Protein AF-A0A8X6RE75-F1 (afdb_monomer)

pLDDT: mean 74.83, std 17.47, range [41.16, 97.12]

Mean predicted aligned error: 17.17 Å

Radius of gyration: 21.07 Å; Cα contacts (8 Å, |Δi|>4): 25; chains: 1; bounding box: 40×45×66 Å

Structure (mmCIF, N/CA/C/O backbone):
data_AF-A0A8X6RE75-F1
#
_entry.id   AF-A0A8X6RE75-F1
#
loop_
_atom_site.group_PDB
_atom_site.id
_atom_site.type_symbol
_atom_site.label_atom_id
_atom_site.label_alt_id
_atom_site.label_comp_id
_atom_site.label_asym_id
_atom_site.label_entity_id
_atom_site.label_seq_id
_atom_site.pdbx_PDB_ins_code
_atom_site.Cartn_x
_atom_site.Cartn_y
_atom_site.Cartn_z
_atom_site.occupancy
_atom_site.B_iso_or_equiv
_atom_site.auth_seq_id
_atom_site.auth_comp_id
_atom_site.auth_asym_id
_atom_site.auth_atom_id
_atom_site.pdbx_PDB_model_num
ATOM 1 N N . MET A 1 1 ? 25.203 18.951 34.716 1.00 49.41 1 MET A N 1
ATOM 2 C CA . MET A 1 1 ? 24.759 17.927 33.753 1.00 49.41 1 MET A CA 1
ATOM 3 C C . MET A 1 1 ? 23.454 18.417 33.158 1.00 49.41 1 MET A C 1
ATOM 5 O O . MET A 1 1 ? 22.430 18.256 33.799 1.00 49.41 1 MET A O 1
ATOM 9 N N . ASP A 1 2 ? 23.495 19.086 32.008 1.00 43.53 2 ASP A N 1
ATOM 10 C CA . ASP A 1 2 ? 22.284 19.311 31.214 1.00 43.53 2 ASP A CA 1
ATOM 11 C C . ASP A 1 2 ? 22.669 19.249 29.730 1.00 43.53 2 ASP A C 1
ATOM 13 O O . ASP A 1 2 ? 23.310 20.146 29.180 1.00 43.53 2 ASP A O 1
ATOM 17 N N . GLY A 1 3 ? 22.415 18.085 29.136 1.00 52.53 3 GLY A N 1
ATOM 18 C CA . GLY A 1 3 ? 22.768 17.739 27.766 1.00 52.53 3 GLY A CA 1
ATOM 19 C C . GLY A 1 3 ? 21.638 18.117 26.825 1.00 52.53 3 GLY A C 1
ATOM 20 O O . GLY A 1 3 ? 20.899 17.252 26.362 1.00 52.53 3 GLY A O 1
ATOM 21 N N . ARG A 1 4 ? 21.500 19.411 26.523 1.00 59.66 4 ARG A N 1
ATOM 22 C CA . ARG A 1 4 ? 20.597 19.873 25.465 1.00 59.66 4 ARG A CA 1
ATOM 23 C C . ARG A 1 4 ? 21.246 19.584 24.112 1.00 59.66 4 ARG A C 1
ATOM 25 O O . ARG A 1 4 ? 22.027 20.390 23.609 1.00 59.66 4 ARG A O 1
ATOM 32 N N . ARG A 1 5 ? 20.946 18.412 23.550 1.00 58.38 5 ARG A N 1
ATOM 33 C CA . ARG A 1 5 ? 21.296 18.036 22.175 1.00 58.38 5 ARG A CA 1
ATOM 34 C C . ARG A 1 5 ? 20.590 19.035 21.246 1.00 58.38 5 ARG A C 1
ATOM 36 O O . ARG A 1 5 ? 19.386 18.949 21.047 1.00 58.38 5 ARG A O 1
ATOM 43 N N . ARG A 1 6 ? 21.310 20.064 20.788 1.00 56.94 6 ARG A N 1
ATOM 44 C CA . ARG A 1 6 ? 20.826 20.950 19.725 1.00 56.94 6 ARG A CA 1
ATOM 45 C C . ARG A 1 6 ? 20.879 20.125 18.450 1.00 56.94 6 ARG A C 1
ATOM 47 O O . ARG A 1 6 ? 21.966 19.761 18.018 1.00 56.94 6 ARG A O 1
ATOM 54 N N . GLU A 1 7 ? 19.724 19.789 17.903 1.00 61.41 7 GLU A N 1
ATOM 55 C CA . GLU A 1 7 ? 19.632 19.321 16.527 1.00 61.41 7 GLU A CA 1
ATOM 56 C C . GLU A 1 7 ? 20.074 20.497 15.652 1.00 61.41 7 GLU A C 1
ATOM 58 O O . GLU A 1 7 ? 19.405 21.529 15.576 1.00 61.41 7 GLU A O 1
ATOM 63 N N . THR A 1 8 ? 21.289 20.416 15.115 1.00 58.66 8 THR A N 1
ATOM 64 C CA . THR A 1 8 ? 21.800 21.391 14.158 1.00 58.66 8 THR A CA 1
ATOM 65 C C . THR A 1 8 ? 21.104 21.115 12.837 1.00 58.66 8 THR A C 1
ATOM 67 O O . THR A 1 8 ? 21.428 20.139 12.168 1.00 58.66 8 THR A O 1
ATOM 70 N N . ALA A 1 9 ? 20.116 21.937 12.482 1.00 67.44 9 ALA 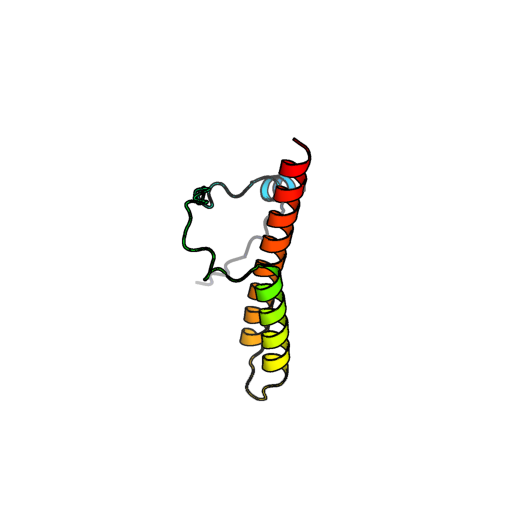A N 1
ATOM 71 C CA . ALA A 1 9 ? 19.598 21.953 11.122 1.00 67.44 9 ALA A CA 1
ATOM 72 C C . ALA A 1 9 ? 20.738 22.410 10.201 1.00 67.44 9 ALA A C 1
ATOM 74 O O . ALA A 1 9 ? 21.152 23.571 10.245 1.00 67.44 9 ALA A O 1
ATOM 75 N N . GLU A 1 10 ? 21.300 21.474 9.444 1.00 71.81 10 GLU A N 1
ATOM 76 C CA . GLU A 1 10 ? 22.296 21.765 8.419 1.00 71.81 10 GLU A CA 1
ATOM 77 C C . GLU A 1 10 ? 21.592 22.457 7.246 1.00 71.81 10 GLU A C 1
ATOM 79 O O . GLU A 1 10 ? 20.551 22.002 6.770 1.00 71.81 10 GLU A O 1
ATOM 84 N N . PHE A 1 11 ? 22.122 23.603 6.815 1.00 76.94 11 PHE A N 1
ATOM 85 C CA . PHE A 1 11 ? 21.616 24.305 5.640 1.00 76.94 11 PHE A CA 1
ATOM 86 C C . PHE A 1 11 ? 22.158 23.607 4.396 1.00 76.94 11 PHE A C 1
ATOM 88 O O . PHE A 1 11 ? 23.330 23.770 4.065 1.00 76.94 11 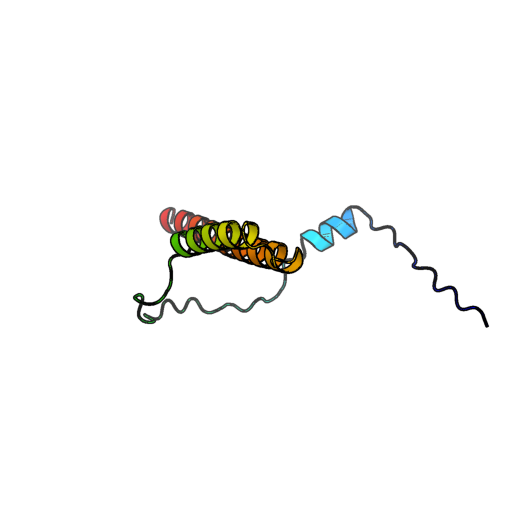PHE A O 1
ATOM 95 N N . LEU A 1 12 ? 21.304 22.830 3.734 1.00 83.75 12 LEU A N 1
ATOM 96 C CA . LEU A 1 12 ? 21.612 22.244 2.435 1.00 83.75 12 LEU A CA 1
ATOM 97 C C . LEU A 1 12 ? 21.522 23.324 1.359 1.00 83.75 12 LEU A C 1
ATOM 99 O O . LEU A 1 12 ? 20.563 24.101 1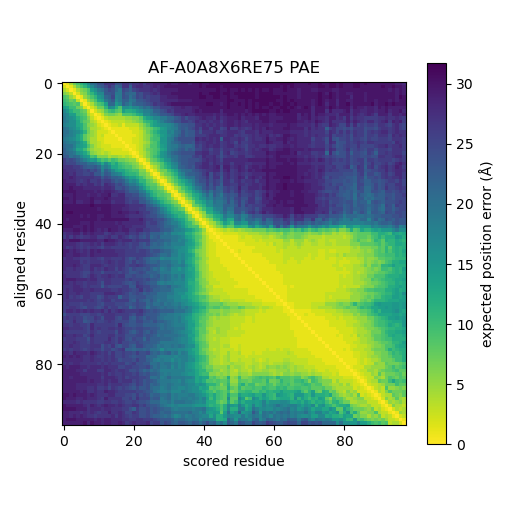.327 1.00 83.75 12 LEU A O 1
ATOM 103 N N . THR A 1 13 ? 22.527 23.371 0.494 1.00 85.81 13 THR A N 1
ATOM 104 C CA . THR A 1 13 ? 22.501 24.208 -0.705 1.00 85.81 13 THR A CA 1
ATOM 105 C C . THR A 1 13 ? 21.688 23.530 -1.809 1.00 85.81 13 THR A C 1
ATOM 107 O O . THR A 1 13 ? 21.463 22.318 -1.775 1.00 85.81 13 THR A O 1
ATOM 110 N N . ASP A 1 14 ? 21.244 24.300 -2.805 1.00 85.81 14 ASP A N 1
ATOM 111 C CA . ASP A 1 14 ? 20.500 23.756 -3.951 1.00 85.81 14 ASP A CA 1
ATOM 112 C C . ASP A 1 14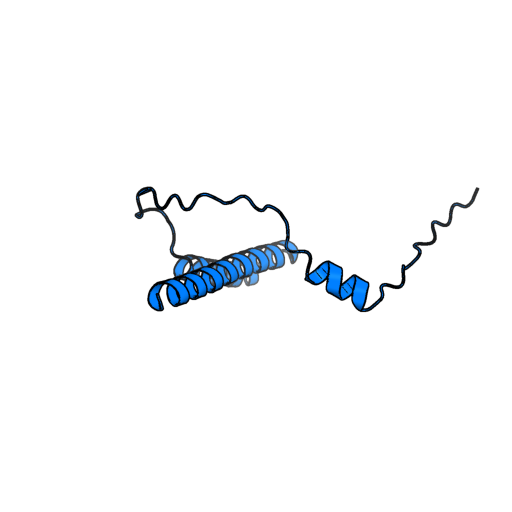 ? 21.299 22.660 -4.683 1.00 85.81 14 ASP A C 1
ATOM 114 O O . ASP A 1 14 ? 20.711 21.696 -5.175 1.00 85.81 14 ASP A O 1
ATOM 118 N N . ASP A 1 15 ? 22.633 22.758 -4.677 1.00 84.38 15 ASP A N 1
ATOM 119 C CA . ASP A 1 15 ? 23.536 21.748 -5.235 1.00 84.38 15 ASP A CA 1
ATOM 120 C C . ASP A 1 15 ? 23.550 20.455 -4.403 1.00 84.38 15 ASP A C 1
ATOM 122 O O . ASP A 1 15 ? 23.531 19.366 -4.976 1.00 84.38 15 ASP A O 1
ATOM 126 N N . ASP A 1 16 ? 23.508 20.546 -3.068 1.00 82.81 16 ASP A N 1
ATOM 127 C CA . ASP A 1 16 ? 23.419 19.371 -2.185 1.00 82.81 16 ASP A CA 1
ATOM 128 C C . ASP A 1 16 ? 22.090 18.627 -2.386 1.00 82.81 16 ASP A C 1
ATOM 130 O O . ASP A 1 16 ? 22.032 17.395 -2.397 1.00 82.81 16 ASP A O 1
ATOM 134 N N . ILE A 1 17 ? 21.009 19.384 -2.595 1.00 84.19 17 ILE A N 1
ATOM 135 C CA . ILE A 1 17 ? 19.677 18.844 -2.883 1.00 84.19 17 ILE A CA 1
ATOM 136 C C . ILE A 1 17 ? 19.661 18.198 -4.272 1.00 84.19 17 ILE A C 1
ATOM 138 O O . ILE A 1 17 ? 19.152 17.087 -4.431 1.00 84.19 17 ILE A O 1
ATOM 142 N N . ALA A 1 18 ? 20.237 18.860 -5.278 1.00 81.94 18 ALA A N 1
ATOM 143 C CA . ALA A 1 18 ? 20.330 18.323 -6.630 1.00 81.94 18 ALA A CA 1
ATOM 144 C C . ALA A 1 18 ? 21.171 17.040 -6.673 1.00 81.94 18 ALA A C 1
ATOM 146 O O . ALA A 1 18 ? 20.768 16.079 -7.332 1.00 81.94 18 ALA A O 1
ATOM 147 N N . ALA A 1 19 ? 22.281 16.991 -5.930 1.00 80.88 19 ALA A N 1
ATOM 148 C CA . ALA A 1 19 ? 23.125 15.809 -5.789 1.00 80.88 19 ALA A CA 1
ATOM 149 C C . ALA A 1 19 ? 22.363 14.639 -5.152 1.00 80.88 19 ALA A C 1
ATOM 151 O O . ALA A 1 19 ? 22.385 13.537 -5.693 1.00 80.88 19 ALA A O 1
ATOM 152 N N . ALA A 1 20 ? 21.607 14.874 -4.075 1.00 78.00 20 ALA A N 1
ATOM 153 C CA . ALA A 1 20 ? 20.784 13.839 -3.445 1.00 78.00 20 ALA A CA 1
ATOM 154 C C . ALA A 1 20 ? 19.686 13.281 -4.376 1.00 78.00 20 ALA A C 1
ATOM 156 O O . ALA A 1 20 ? 19.294 12.125 -4.248 1.00 78.00 20 ALA A O 1
ATOM 157 N N . VAL A 1 21 ? 19.191 14.089 -5.321 1.00 74.06 21 VAL A N 1
ATOM 158 C CA . VAL A 1 21 ? 18.188 13.675 -6.321 1.00 74.06 21 VAL A CA 1
ATOM 159 C C . VAL A 1 21 ? 18.820 12.946 -7.511 1.00 74.06 21 VAL A C 1
ATOM 161 O O . VAL A 1 21 ? 18.169 12.100 -8.120 1.00 74.06 21 VAL A O 1
ATOM 164 N N . THR A 1 22 ? 20.069 13.269 -7.858 1.00 72.38 22 THR A N 1
ATOM 165 C CA . THR A 1 22 ? 20.811 12.632 -8.965 1.00 72.38 22 THR A CA 1
ATOM 166 C C . THR A 1 22 ? 21.625 11.419 -8.543 1.00 72.38 22 THR A C 1
ATOM 168 O O . THR A 1 22 ? 22.070 10.666 -9.408 1.00 72.38 22 THR A O 1
ATOM 171 N N . GLN A 1 23 ? 21.784 11.187 -7.240 1.00 61.88 23 GLN A N 1
ATOM 172 C CA . GLN A 1 23 ? 22.169 9.887 -6.716 1.00 61.88 23 GLN A CA 1
ATOM 173 C C . GLN A 1 23 ? 21.055 8.887 -7.038 1.00 61.88 23 GLN A C 1
ATOM 175 O O . GLN A 1 23 ? 20.113 8.695 -6.271 1.00 61.88 23 GLN A O 1
ATOM 180 N N . GLU A 1 24 ? 21.155 8.258 -8.209 1.00 65.06 24 GLU A N 1
ATOM 181 C CA . GLU A 1 24 ? 20.417 7.034 -8.478 1.00 65.06 24 GLU A CA 1
ATOM 182 C C . GLU A 1 24 ? 20.740 6.038 -7.354 1.00 65.06 24 GLU A C 1
ATOM 184 O O . GLU A 1 24 ? 21.912 5.914 -6.977 1.00 65.06 24 GLU A O 1
ATOM 189 N N . PRO A 1 25 ? 19.742 5.350 -6.773 1.00 56.81 25 PRO A N 1
ATOM 190 C CA . PRO A 1 25 ? 20.028 4.267 -5.853 1.00 56.81 25 PRO A CA 1
ATOM 191 C C . PRO A 1 25 ? 20.848 3.222 -6.611 1.00 56.81 25 PRO A C 1
ATOM 193 O O . PRO A 1 25 ? 20.333 2.515 -7.477 1.00 56.81 25 PRO A O 1
ATOM 196 N N . MET A 1 26 ? 22.143 3.159 -6.300 1.00 52.88 26 MET A N 1
ATOM 197 C CA . MET A 1 26 ? 22.970 2.017 -6.644 1.00 52.88 26 MET A CA 1
ATOM 198 C C . MET A 1 26 ? 22.349 0.801 -5.960 1.00 52.88 26 MET A C 1
ATOM 200 O O . MET A 1 26 ? 22.252 0.754 -4.734 1.00 52.88 26 MET A O 1
ATOM 204 N N . GLU A 1 27 ? 21.954 -0.149 -6.803 1.00 54.88 27 GLU A N 1
ATOM 205 C CA . GLU A 1 27 ? 21.686 -1.543 -6.466 1.00 54.88 27 GLU A CA 1
ATOM 206 C C . GLU A 1 27 ? 20.392 -1.784 -5.665 1.00 54.88 27 GLU A C 1
ATOM 208 O O . GLU A 1 27 ? 20.400 -2.236 -4.524 1.00 54.88 27 GLU A O 1
ATOM 213 N N . GLU A 1 28 ? 19.239 -1.616 -6.317 1.00 49.38 28 GLU A N 1
ATOM 214 C CA . GLU A 1 28 ? 18.324 -2.760 -6.307 1.00 49.38 28 GLU A CA 1
ATOM 215 C C . GLU A 1 28 ? 18.813 -3.653 -7.440 1.00 49.38 28 GLU A C 1
ATOM 217 O O . GLU A 1 28 ? 18.846 -3.203 -8.585 1.00 49.38 28 GLU A O 1
ATOM 222 N N . GLU A 1 29 ? 19.305 -4.837 -7.064 1.00 48.72 29 GLU A N 1
ATOM 223 C CA . GLU A 1 29 ? 19.767 -5.920 -7.929 1.00 48.72 29 GLU A CA 1
ATOM 224 C C . GLU A 1 29 ? 19.131 -5.838 -9.317 1.00 48.72 29 GLU A C 1
ATOM 226 O O . GLU A 1 29 ? 17.911 -5.668 -9.436 1.00 48.72 29 GLU A O 1
ATOM 231 N N . GLU A 1 30 ? 19.941 -6.026 -10.364 1.00 48.56 30 GLU A N 1
ATOM 232 C CA . GLU A 1 30 ? 19.428 -6.611 -11.594 1.00 48.56 30 GLU A CA 1
ATOM 233 C C . GLU A 1 30 ? 18.747 -7.926 -11.198 1.00 48.56 30 GLU A C 1
ATOM 235 O O . GLU A 1 30 ? 19.349 -8.998 -11.154 1.00 48.56 30 GLU A O 1
ATOM 240 N N . GLY A 1 31 ? 17.471 -7.818 -10.832 1.00 43.91 31 GLY A N 1
ATOM 241 C CA . GLY A 1 31 ? 16.520 -8.894 -10.820 1.00 43.91 31 GLY A CA 1
ATOM 242 C C . GLY A 1 31 ? 16.454 -9.285 -12.268 1.00 43.91 31 GLY A C 1
ATOM 243 O O . GLY A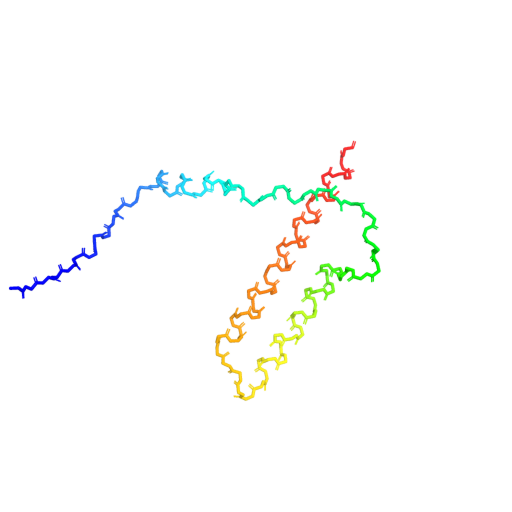 1 31 ? 15.736 -8.646 -13.036 1.00 43.91 31 GLY A O 1
ATOM 244 N N . SER A 1 32 ? 17.342 -10.224 -12.594 1.00 41.31 32 SER A N 1
ATOM 245 C CA . SER A 1 32 ? 17.470 -10.949 -13.837 1.00 41.31 32 SER A CA 1
ATOM 246 C C . SER A 1 32 ? 16.190 -10.806 -14.628 1.00 41.31 32 SER A C 1
ATOM 248 O O . SER A 1 32 ? 15.110 -11.148 -14.132 1.00 41.31 32 SER A O 1
ATOM 250 N N . ASP A 1 33 ? 16.337 -10.323 -15.855 1.00 46.91 33 ASP A N 1
ATOM 251 C CA . ASP A 1 33 ? 15.399 -10.532 -16.948 1.00 46.91 33 ASP A CA 1
ATOM 252 C C . ASP A 1 33 ? 15.298 -12.041 -17.231 1.00 46.91 33 ASP A C 1
ATOM 254 O O . ASP A 1 33 ? 15.639 -12.559 -18.287 1.00 46.91 33 ASP A O 1
ATOM 258 N N . ASP A 1 34 ? 14.891 -12.782 -16.208 1.00 41.16 34 ASP A N 1
ATOM 259 C CA . ASP A 1 34 ? 14.484 -14.158 -16.257 1.00 41.16 34 ASP A CA 1
ATOM 260 C C . ASP A 1 34 ? 13.002 -14.097 -16.622 1.00 41.16 34 ASP A C 1
ATOM 262 O O . ASP A 1 34 ? 12.095 -14.459 -15.874 1.00 41.16 34 ASP A O 1
ATOM 266 N N . GLU A 1 35 ? 12.753 -13.687 -17.867 1.00 48.31 35 GLU A N 1
ATOM 267 C CA . GLU A 1 35 ? 11.607 -14.174 -18.626 1.00 48.31 35 GLU A CA 1
ATOM 268 C C . GLU A 1 35 ? 11.734 -15.692 -18.904 1.00 48.31 35 GLU A C 1
ATOM 270 O O . GLU A 1 35 ? 11.207 -16.203 -19.898 1.00 48.31 35 GLU A O 1
ATOM 275 N N . THR A 1 36 ? 12.418 -16.453 -18.039 1.00 42.53 36 THR A N 1
ATOM 276 C CA . THR A 1 36 ? 12.479 -17.915 -18.015 1.00 42.53 36 THR A CA 1
ATOM 277 C C . THR A 1 36 ? 11.133 -18.464 -17.621 1.00 42.53 36 THR A C 1
ATOM 279 O O . THR A 1 36 ? 10.983 -19.035 -16.554 1.00 42.53 36 THR A O 1
ATOM 282 N N . GLN A 1 37 ? 10.147 -18.322 -18.507 1.00 47.91 37 GLN A N 1
ATOM 283 C CA . GLN A 1 37 ? 9.014 -19.240 -18.607 1.00 47.91 37 GLN A CA 1
ATOM 284 C C . GLN A 1 37 ? 8.520 -19.762 -17.246 1.00 47.91 37 GLN A C 1
ATOM 286 O O . GLN A 1 37 ? 8.274 -20.952 -17.087 1.00 47.91 37 GLN A O 1
ATOM 291 N N . CYS A 1 38 ? 8.418 -18.892 -16.241 1.00 42.16 38 CYS A N 1
ATOM 292 C CA . CYS A 1 38 ? 7.925 -19.287 -14.942 1.00 42.16 38 CYS A CA 1
ATOM 293 C C . CYS A 1 38 ? 6.432 -19.238 -15.161 1.00 42.16 38 CYS A C 1
ATOM 295 O O . CYS A 1 38 ? 5.914 -18.158 -15.456 1.00 42.16 38 CYS A O 1
ATOM 297 N N . ASP A 1 39 ? 5.818 -20.421 -15.238 1.00 51.03 39 ASP A N 1
ATOM 298 C CA . ASP A 1 39 ? 4.429 -20.669 -15.607 1.00 51.03 39 ASP A CA 1
ATOM 299 C C . ASP A 1 39 ? 3.570 -19.401 -15.503 1.00 51.03 39 ASP A C 1
ATOM 301 O O . ASP A 1 39 ? 3.080 -19.039 -14.434 1.00 51.03 39 ASP A O 1
ATOM 305 N N . LYS A 1 40 ? 3.401 -18.687 -16.633 1.00 54.00 40 LYS A N 1
ATOM 306 C CA . LYS A 1 40 ? 2.740 -17.362 -16.727 1.00 54.00 40 LYS A CA 1
ATOM 307 C C . LYS A 1 40 ? 1.283 -17.358 -16.235 1.00 54.00 40 LYS A C 1
ATOM 309 O O . LYS A 1 40 ? 0.585 -16.360 -16.377 1.00 54.00 40 LYS A O 1
ATOM 314 N N . LYS A 1 41 ? 0.793 -18.488 -15.731 1.00 58.28 41 LYS A N 1
ATOM 315 C CA . LYS A 1 41 ? -0.569 -18.701 -15.261 1.00 58.28 41 LYS A CA 1
ATOM 316 C C . LYS A 1 41 ? -0.814 -18.127 -13.865 1.00 58.28 41 LYS A C 1
ATOM 318 O O . LYS A 1 41 ? -1.962 -17.799 -13.593 1.00 58.28 41 LYS A O 1
ATOM 323 N N . ASP A 1 42 ? 0.227 -17.917 -13.053 1.00 67.06 42 ASP A N 1
ATOM 324 C CA . ASP A 1 42 ? 0.053 -17.500 -11.650 1.00 67.06 42 ASP A CA 1
ATOM 325 C C . ASP A 1 42 ? 0.505 -16.060 -11.338 1.00 67.06 42 ASP A C 1
ATOM 327 O O . ASP A 1 42 ? 0.313 -15.574 -10.221 1.00 67.06 42 ASP A O 1
ATOM 331 N N . VAL A 1 43 ? 1.063 -15.328 -12.310 1.00 81.75 43 VAL A N 1
ATOM 332 C CA . VAL A 1 43 ? 1.466 -13.926 -12.103 1.00 81.75 43 VAL A CA 1
ATOM 333 C C . VAL A 1 43 ? 0.287 -12.994 -12.373 1.00 81.75 43 VAL A C 1
ATOM 335 O O . VAL A 1 43 ? -0.171 -12.856 -13.506 1.00 81.75 43 VAL A O 1
ATOM 338 N N . VAL A 1 44 ? -0.185 -12.309 -11.329 1.00 81.94 44 VAL A N 1
ATOM 339 C CA . VAL A 1 44 ? -1.266 -11.320 -11.440 1.00 81.94 44 VAL A CA 1
ATOM 340 C C . VAL A 1 44 ? -0.802 -10.132 -12.298 1.00 81.94 44 VAL A C 1
ATOM 342 O O . VAL A 1 44 ? 0.188 -9.479 -11.947 1.00 81.94 44 VAL A O 1
ATOM 345 N N . PRO A 1 45 ? -1.511 -9.786 -13.391 1.00 84.62 45 PRO A N 1
ATOM 346 C CA . PRO A 1 45 ? -1.193 -8.606 -14.186 1.00 84.62 45 PRO A CA 1
ATOM 347 C C . PRO A 1 45 ? -1.217 -7.329 -13.337 1.00 84.62 45 PRO A C 1
ATOM 349 O O . PRO A 1 45 ? -2.098 -7.142 -12.501 1.00 84.62 45 PRO A O 1
ATOM 352 N N . HIS A 1 46 ? -0.304 -6.384 -13.584 1.00 81.19 46 HIS A N 1
ATOM 353 C CA . HIS A 1 46 ? -0.239 -5.143 -12.795 1.00 81.19 46 HIS A CA 1
ATOM 354 C C . HIS A 1 46 ? -1.532 -4.312 -12.820 1.00 81.19 46 HIS A C 1
ATOM 356 O O . HIS A 1 46 ? -1.821 -3.605 -11.856 1.00 81.19 46 HIS A O 1
ATOM 362 N N . ALA A 1 47 ? -2.309 -4.371 -13.907 1.00 81.81 47 ALA A N 1
ATOM 363 C CA . ALA A 1 47 ? -3.610 -3.708 -13.983 1.00 81.81 47 ALA A CA 1
ATOM 364 C C . ALA A 1 47 ? -4.623 -4.333 -13.011 1.00 81.81 47 ALA A C 1
ATOM 366 O O . ALA A 1 47 ? -5.278 -3.603 -12.266 1.00 81.81 47 ALA A O 1
ATOM 367 N N . ASP A 1 48 ? -4.679 -5.663 -12.967 1.00 87.31 48 ASP A N 1
ATOM 368 C CA . ASP A 1 48 ? -5.570 -6.419 -12.087 1.00 87.31 48 ASP A CA 1
ATOM 369 C C . ASP A 1 48 ? -5.146 -6.268 -10.624 1.00 87.31 48 ASP A C 1
ATOM 371 O O . ASP A 1 48 ? -5.979 -6.010 -9.758 1.00 87.31 48 ASP A O 1
ATOM 375 N N . GLY A 1 49 ? -3.837 -6.312 -10.351 1.00 88.00 49 GLY A N 1
ATOM 376 C CA . GLY A 1 49 ? -3.285 -6.045 -9.023 1.00 88.00 49 GLY A CA 1
ATOM 377 C C . GLY A 1 49 ? -3.608 -4.632 -8.525 1.00 88.00 49 GLY A C 1
ATOM 378 O O . GLY A 1 49 ? -4.018 -4.459 -7.379 1.00 88.00 49 GLY A O 1
ATOM 379 N N . ALA A 1 50 ? -3.498 -3.615 -9.387 1.00 85.56 50 ALA A N 1
ATOM 380 C CA . ALA A 1 50 ? -3.876 -2.246 -9.034 1.00 85.56 50 ALA A CA 1
ATOM 381 C C . ALA A 1 50 ? -5.383 -2.122 -8.737 1.00 85.56 50 ALA A C 1
ATOM 383 O O . ALA A 1 50 ? -5.756 -1.519 -7.732 1.00 85.56 50 ALA A O 1
ATOM 384 N N . ALA A 1 51 ? -6.240 -2.736 -9.561 1.00 89.50 51 ALA A N 1
ATOM 385 C CA . ALA A 1 51 ? -7.688 -2.734 -9.353 1.00 89.50 51 ALA A CA 1
ATOM 386 C C . ALA A 1 51 ? -8.096 -3.459 -8.056 1.00 89.50 51 ALA A C 1
ATOM 388 O O . ALA A 1 51 ? -8.967 -2.979 -7.325 1.00 89.50 51 ALA A O 1
ATOM 389 N N . ALA A 1 52 ? -7.441 -4.580 -7.739 1.00 92.94 52 ALA A N 1
ATOM 390 C CA . ALA A 1 52 ? -7.657 -5.319 -6.500 1.00 92.94 52 ALA A CA 1
ATOM 391 C C . ALA A 1 52 ? -7.259 -4.495 -5.266 1.00 92.94 52 ALA A C 1
ATOM 393 O O . ALA A 1 52 ? -8.013 -4.440 -4.296 1.00 92.94 52 ALA A O 1
ATOM 394 N N . LEU A 1 53 ? -6.120 -3.796 -5.317 1.00 93.75 53 LEU A N 1
ATOM 395 C CA . LEU A 1 53 ? -5.665 -2.922 -4.230 1.00 93.75 53 LEU A CA 1
ATOM 396 C C . LEU A 1 53 ? -6.589 -1.713 -4.030 1.00 93.75 53 LEU A C 1
ATOM 398 O O . LEU A 1 53 ? -6.869 -1.344 -2.891 1.00 93.75 53 LEU A O 1
ATOM 402 N N . ASP A 1 54 ? -7.122 -1.129 -5.106 1.00 93.56 54 ASP A N 1
ATOM 403 C CA . ASP A 1 54 ? -8.131 -0.065 -5.012 1.00 93.56 54 ASP A CA 1
ATOM 404 C C . ASP A 1 54 ? -9.451 -0.556 -4.404 1.00 93.56 54 ASP A C 1
ATOM 406 O O . ASP A 1 54 ? -10.113 0.167 -3.654 1.00 93.56 54 ASP A O 1
ATOM 410 N N . LEU A 1 55 ? -9.869 -1.784 -4.717 1.00 95.88 55 LEU A N 1
ATOM 411 C CA . LEU A 1 55 ? -11.039 -2.394 -4.090 1.00 95.88 55 LEU A CA 1
ATOM 412 C C . LEU A 1 55 ? -10.796 -2.679 -2.601 1.00 95.88 55 LEU A C 1
ATOM 414 O O . LEU A 1 55 ? -11.640 -2.331 -1.776 1.00 95.88 55 LEU A O 1
ATOM 418 N N . ALA A 1 56 ? -9.642 -3.254 -2.257 1.00 95.31 56 ALA A N 1
ATOM 419 C CA . ALA A 1 56 ? -9.261 -3.549 -0.879 1.00 95.31 56 ALA A CA 1
ATOM 420 C C . ALA A 1 56 ? -9.180 -2.277 -0.024 1.00 95.31 56 ALA A C 1
ATOM 422 O O . ALA A 1 56 ? -9.697 -2.258 1.090 1.00 95.31 56 ALA A O 1
ATOM 423 N N . LEU A 1 57 ? -8.609 -1.193 -0.562 1.00 95.62 57 LEU A N 1
ATOM 424 C CA . LEU A 1 57 ? -8.552 0.097 0.122 1.00 95.62 57 LEU A CA 1
ATOM 425 C C . LEU A 1 57 ? -9.957 0.645 0.414 1.00 95.62 57 LEU A C 1
ATOM 427 O O . LEU A 1 57 ? -10.224 1.042 1.543 1.00 95.62 57 LEU A O 1
ATOM 431 N N . ARG A 1 58 ? -10.874 0.602 -0.563 1.00 96.38 58 ARG A N 1
ATOM 432 C CA . ARG A 1 58 ? -12.269 1.036 -0.361 1.00 96.38 58 ARG A CA 1
ATOM 433 C C . ARG A 1 58 ? -13.006 0.193 0.671 1.00 96.38 58 ARG A C 1
ATOM 435 O O . ARG A 1 58 ? -13.832 0.728 1.403 1.00 96.38 58 ARG A O 1
ATOM 442 N N . TYR A 1 59 ? -12.760 -1.115 0.699 1.00 96.69 59 TYR A N 1
ATOM 443 C CA . TYR A 1 59 ? -13.334 -2.005 1.707 1.00 96.69 59 TYR A CA 1
ATOM 444 C C . TYR A 1 59 ? -12.809 -1.667 3.104 1.00 96.69 59 TYR A C 1
ATOM 446 O O . TYR A 1 59 ? -13.588 -1.574 4.051 1.00 96.69 59 TYR A O 1
ATOM 454 N N . LEU A 1 60 ? -11.498 -1.455 3.215 1.00 95.88 60 LEU A N 1
ATOM 455 C CA . LEU A 1 60 ? -10.833 -1.131 4.467 1.00 95.88 60 LEU A CA 1
ATOM 456 C C . LEU A 1 60 ? -11.320 0.216 5.019 1.00 95.88 60 LEU A C 1
ATOM 458 O O . LEU A 1 60 ? -11.662 0.301 6.191 1.00 95.88 60 LEU A O 1
ATOM 462 N N . GLU A 1 61 ? -11.460 1.238 4.174 1.00 93.44 61 GLU A N 1
ATOM 463 C CA . GLU A 1 61 ? -12.019 2.545 4.558 1.00 93.44 61 GLU A CA 1
ATOM 464 C C . GLU A 1 61 ? -13.470 2.463 5.090 1.00 93.44 61 GLU A C 1
ATOM 466 O O . GLU A 1 61 ? -13.921 3.390 5.757 1.00 93.44 61 GLU A O 1
ATOM 471 N N . GLN A 1 62 ? -14.199 1.366 4.838 1.00 96.44 62 GLN A N 1
ATOM 472 C CA . GLN A 1 62 ? -15.555 1.134 5.360 1.00 96.44 62 GLN A CA 1
ATOM 473 C C . GLN A 1 62 ? -15.590 0.370 6.691 1.00 96.44 62 GLN A C 1
ATOM 475 O O . GLN A 1 62 ? -16.651 0.319 7.315 1.00 96.44 62 GLN A O 1
ATOM 480 N N . GLN A 1 63 ? -14.488 -0.253 7.125 1.00 97.12 63 GLN A N 1
ATOM 481 C CA . GLN A 1 63 ? -14.509 -1.043 8.359 1.00 97.12 63 GLN A CA 1
ATOM 482 C C . GLN A 1 63 ? -14.413 -0.137 9.593 1.00 97.12 63 GLN A C 1
ATOM 484 O O . GLN A 1 63 ? -13.586 0.777 9.614 1.00 97.12 63 GLN A O 1
ATOM 489 N N . PRO A 1 64 ? -15.210 -0.404 10.644 1.00 93.44 64 PRO A N 1
ATOM 490 C CA . PRO A 1 64 ? -15.232 0.420 11.854 1.00 93.44 64 PRO A CA 1
ATOM 491 C C . PRO A 1 64 ? -13.922 0.353 12.651 1.00 93.44 64 PRO A C 1
ATOM 493 O O . PRO A 1 64 ? -13.571 1.319 13.322 1.00 93.44 64 PRO A O 1
ATOM 496 N N . ASP A 1 65 ? -13.191 -0.757 12.538 1.00 96.12 65 ASP A N 1
ATOM 497 C CA . ASP A 1 65 ? -11.959 -1.019 13.291 1.00 96.12 65 ASP A CA 1
ATOM 498 C C . ASP A 1 65 ? -10.687 -0.685 12.498 1.00 96.12 65 ASP A C 1
ATOM 500 O O . ASP A 1 65 ? -9.573 -0.934 12.960 1.00 96.12 65 ASP A O 1
ATOM 504 N N . THR A 1 66 ? -10.831 -0.128 11.293 1.00 96.81 66 THR A N 1
ATOM 505 C CA . THR A 1 66 ? -9.688 0.253 10.465 1.00 96.81 66 THR A CA 1
ATOM 506 C C . THR A 1 66 ? -8.899 1.370 11.122 1.00 96.81 66 THR A C 1
ATOM 508 O O . THR A 1 66 ? -9.418 2.458 11.388 1.00 96.81 66 THR A O 1
ATOM 511 N N . THR A 1 67 ? -7.601 1.142 11.301 1.00 96.81 67 THR A N 1
ATOM 512 C CA . THR A 1 67 ? -6.706 2.177 11.801 1.00 96.81 67 THR A CA 1
ATOM 513 C C . THR A 1 67 ? -6.175 3.043 10.653 1.00 96.81 67 THR A C 1
ATOM 515 O O . THR A 1 67 ? -6.056 2.592 9.507 1.00 96.81 67 THR A O 1
ATOM 518 N N . PRO A 1 68 ? -5.760 4.293 10.931 1.00 94.56 68 PRO A N 1
ATOM 519 C CA . PRO A 1 68 ? -5.075 5.120 9.939 1.00 94.56 68 PRO A CA 1
ATOM 520 C C . PRO A 1 68 ? -3.810 4.464 9.362 1.00 94.56 68 PRO A C 1
ATOM 522 O O . PRO A 1 68 ? -3.456 4.718 8.209 1.00 94.56 68 PRO A O 1
ATOM 525 N N . ALA A 1 69 ? -3.134 3.613 10.142 1.00 95.69 69 ALA A N 1
ATOM 526 C CA . ALA A 1 69 ? -1.948 2.889 9.697 1.00 95.69 69 ALA A CA 1
ATOM 527 C C . ALA A 1 69 ? -2.287 1.871 8.597 1.00 95.69 69 ALA A C 1
ATOM 529 O O . ALA A 1 69 ? -1.569 1.802 7.598 1.00 95.69 69 ALA A O 1
ATOM 530 N N . ASP A 1 70 ? -3.409 1.160 8.726 1.00 94.44 70 ASP A N 1
ATOM 531 C CA . ASP A 1 70 ? -3.862 0.182 7.731 1.00 94.44 70 ASP A CA 1
ATOM 532 C C . ASP A 1 70 ? -4.171 0.867 6.389 1.00 94.44 70 ASP A C 1
ATOM 534 O O . ASP A 1 70 ? -3.755 0.405 5.322 1.00 94.44 70 ASP A O 1
ATOM 538 N N . VAL A 1 71 ? -4.835 2.028 6.438 1.00 94.38 71 VAL A N 1
ATOM 539 C CA . VAL A 1 71 ? -5.153 2.839 5.248 1.00 94.38 71 VAL A CA 1
ATOM 540 C C . VAL A 1 71 ? -3.879 3.329 4.558 1.00 94.38 71 VAL A C 1
ATOM 542 O O . VAL A 1 71 ? -3.756 3.242 3.333 1.00 94.38 71 VAL A O 1
ATOM 545 N N . LEU A 1 72 ? -2.909 3.836 5.325 1.00 95.50 72 LEU A N 1
ATOM 546 C CA . LEU A 1 72 ? -1.626 4.296 4.785 1.00 95.50 72 LEU A CA 1
ATOM 547 C C . LEU A 1 72 ? -0.833 3.149 4.153 1.00 95.50 72 LEU A C 1
ATOM 549 O O . LEU A 1 72 ? -0.267 3.318 3.068 1.00 95.50 72 LEU A O 1
ATOM 553 N N . PHE A 1 73 ? -0.832 1.978 4.789 1.00 93.75 73 PHE A N 1
ATOM 554 C CA . PHE A 1 73 ? -0.172 0.788 4.267 1.00 93.75 73 PHE A CA 1
ATOM 555 C C . PHE A 1 73 ? -0.786 0.348 2.933 1.00 93.75 73 PHE A C 1
ATOM 557 O O . PHE A 1 73 ? -0.065 0.197 1.946 1.00 93.75 73 PHE A O 1
ATOM 564 N N . MET A 1 74 ? -2.116 0.251 2.847 1.00 94.25 74 MET A N 1
ATOM 565 C CA . MET A 1 74 ? -2.806 -0.098 1.598 1.00 94.25 74 MET A CA 1
ATOM 566 C C . MET A 1 74 ? -2.556 0.922 0.479 1.00 94.25 74 MET A C 1
ATOM 568 O O . MET A 1 74 ? -2.309 0.546 -0.671 1.00 94.25 74 MET A O 1
ATOM 572 N N . ARG A 1 75 ? -2.535 2.222 0.800 1.00 93.69 75 ARG A N 1
ATOM 573 C CA . ARG A 1 75 ? -2.194 3.276 -0.173 1.00 93.69 75 ARG A CA 1
ATOM 574 C C . ARG A 1 75 ? -0.769 3.130 -0.706 1.00 93.69 75 ARG A C 1
ATOM 576 O O . ARG A 1 75 ? -0.556 3.328 -1.903 1.00 93.69 75 ARG A O 1
ATOM 583 N N . ARG A 1 76 ? 0.193 2.752 0.143 1.00 94.25 76 ARG A N 1
ATOM 584 C CA . ARG A 1 76 ? 1.580 2.493 -0.276 1.00 94.25 76 ARG A CA 1
ATOM 585 C C . ARG A 1 76 ? 1.657 1.339 -1.277 1.00 94.25 76 ARG A C 1
ATOM 587 O O . ARG A 1 76 ? 2.302 1.496 -2.312 1.00 94.25 76 ARG A O 1
ATOM 594 N N . TRP A 1 77 ? 0.958 0.233 -1.025 1.00 91.19 77 TRP A N 1
ATOM 595 C CA . TRP A 1 77 ? 0.912 -0.909 -1.949 1.00 91.19 77 TRP A CA 1
ATOM 596 C C . TRP A 1 77 ? 0.287 -0.5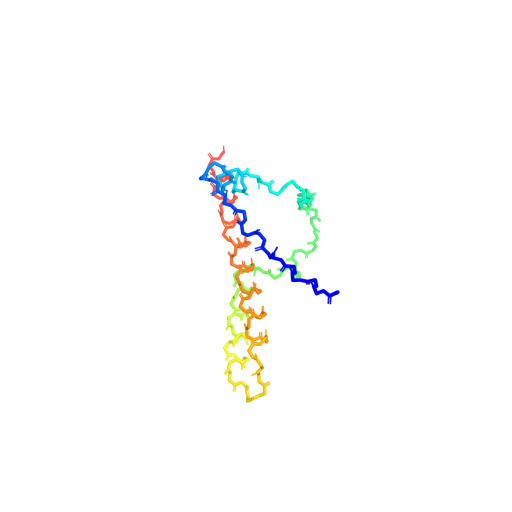63 -3.295 1.00 91.19 77 TRP A C 1
ATOM 598 O O . TRP A 1 77 ? 0.846 -0.893 -4.342 1.00 91.19 77 TRP A O 1
ATOM 608 N N . ARG A 1 78 ? -0.834 0.162 -3.291 1.00 89.94 78 ARG A N 1
ATOM 609 C CA . 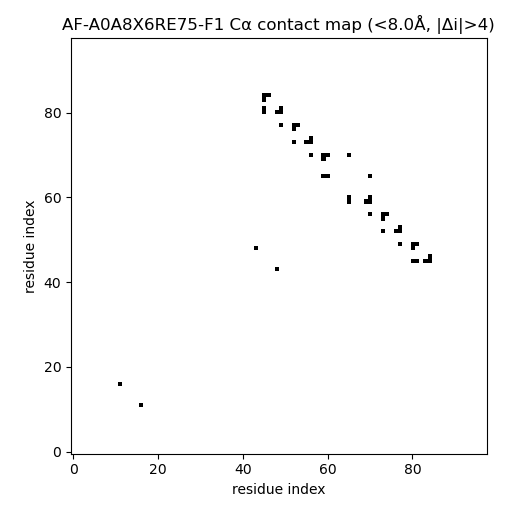ARG A 1 78 ? -1.461 0.636 -4.530 1.00 89.94 78 ARG A CA 1
ATOM 610 C C . ARG A 1 78 ? -0.508 1.505 -5.354 1.00 89.94 78 ARG A C 1
ATOM 612 O O . ARG A 1 78 ? -0.420 1.349 -6.575 1.00 89.94 78 ARG A O 1
ATOM 619 N N . ASN A 1 79 ? 0.205 2.420 -4.700 1.00 88.06 79 ASN A N 1
ATOM 620 C CA . ASN A 1 79 ? 1.164 3.293 -5.373 1.00 88.06 79 ASN A CA 1
ATOM 621 C C . ASN A 1 79 ? 2.337 2.484 -5.947 1.00 88.06 79 ASN A C 1
ATOM 623 O O . ASN A 1 79 ? 2.717 2.715 -7.090 1.00 88.06 79 ASN A O 1
ATOM 627 N N . TYR A 1 80 ? 2.846 1.487 -5.215 1.00 86.88 80 TYR A N 1
ATOM 628 C CA . TYR A 1 80 ? 3.878 0.570 -5.709 1.00 86.88 80 TYR A CA 1
ATOM 629 C C . TYR A 1 80 ? 3.434 -0.167 -6.983 1.00 86.88 80 TYR A C 1
ATOM 631 O O . TYR A 1 80 ? 4.133 -0.124 -7.997 1.00 86.88 80 TYR A O 1
ATOM 639 N N . ALA A 1 81 ? 2.237 -0.766 -6.975 1.00 83.88 81 ALA A N 1
ATOM 640 C CA . ALA A 1 81 ? 1.682 -1.446 -8.146 1.00 83.88 81 ALA A CA 1
ATOM 641 C C . ALA A 1 81 ? 1.497 -0.490 -9.340 1.00 83.88 81 ALA A C 1
ATOM 643 O O . ALA A 1 81 ? 1.813 -0.834 -10.480 1.00 83.88 81 ALA A O 1
ATOM 644 N N . SER A 1 82 ? 1.040 0.739 -9.077 1.00 77.88 82 SER A N 1
ATOM 645 C CA . SER A 1 82 ? 0.860 1.773 -10.104 1.00 77.88 82 SER A CA 1
ATOM 646 C C . SER A 1 82 ? 2.186 2.216 -10.725 1.00 77.88 82 SER A C 1
ATOM 648 O O . SER A 1 82 ? 2.270 2.358 -11.947 1.00 77.88 82 SER A O 1
ATOM 650 N N . SER A 1 83 ? 3.230 2.386 -9.910 1.00 82.12 83 SER A N 1
ATOM 651 C CA . SER A 1 83 ? 4.576 2.716 -10.380 1.00 82.12 83 SER A CA 1
ATOM 652 C C . SER A 1 83 ? 5.164 1.592 -11.231 1.00 82.12 83 SER A C 1
ATOM 654 O O . SER A 1 83 ? 5.634 1.859 -12.334 1.00 82.12 83 SER A O 1
ATOM 656 N N . LYS A 1 84 ? 5.059 0.327 -10.794 1.00 81.00 84 LYS A N 1
ATOM 657 C CA . LYS A 1 84 ? 5.512 -0.831 -11.589 1.00 81.00 84 LYS A CA 1
ATOM 658 C C . LYS A 1 84 ? 4.764 -0.941 -12.922 1.00 81.00 84 LYS A C 1
ATOM 660 O O . LYS A 1 84 ? 5.389 -1.170 -13.957 1.00 81.00 84 LYS A O 1
ATOM 665 N N . ARG A 1 85 ? 3.451 -0.671 -12.936 1.00 75.94 85 ARG A N 1
ATOM 666 C CA . ARG A 1 85 ? 2.665 -0.583 -14.179 1.00 75.94 85 ARG A CA 1
ATOM 667 C C . ARG A 1 85 ? 3.214 0.486 -15.125 1.00 75.94 85 ARG A C 1
ATOM 669 O O . ARG A 1 85 ? 3.359 0.218 -16.314 1.00 75.94 8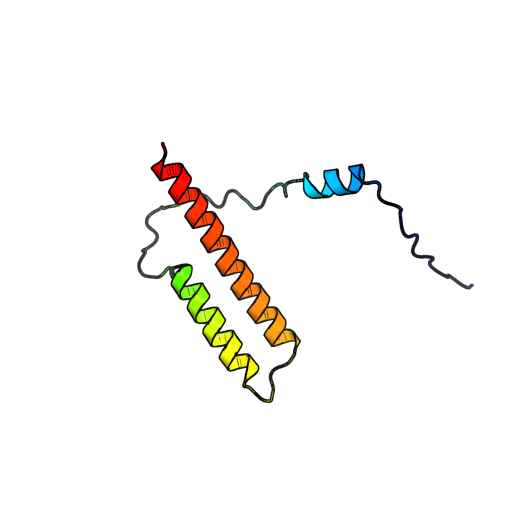5 ARG A O 1
ATOM 676 N N . LEU A 1 86 ? 3.505 1.686 -14.618 1.00 72.62 86 LEU A N 1
ATOM 677 C CA . LEU A 1 86 ? 4.032 2.780 -15.436 1.00 72.62 86 LEU A CA 1
ATOM 678 C C . LEU A 1 86 ? 5.414 2.440 -16.006 1.00 72.62 86 LEU A C 1
ATOM 680 O O . LEU A 1 86 ? 5.644 2.669 -17.191 1.00 72.62 86 LEU A O 1
ATOM 684 N N . SER A 1 87 ? 6.303 1.854 -15.203 1.00 74.00 87 SER A N 1
ATOM 685 C CA . SER A 1 87 ? 7.619 1.402 -15.665 1.00 74.00 87 SER A CA 1
ATOM 686 C C . SER A 1 87 ? 7.504 0.339 -16.759 1.00 74.00 87 SER A C 1
ATOM 688 O O . SER A 1 87 ? 8.112 0.493 -17.814 1.00 74.00 87 SER A O 1
ATOM 690 N N . SER A 1 88 ? 6.642 -0.668 -16.573 1.00 68.69 88 SER A N 1
ATOM 691 C CA . SER A 1 88 ? 6.389 -1.701 -17.587 1.00 68.69 88 SER A CA 1
ATOM 692 C C . SER A 1 88 ? 5.849 -1.110 -18.897 1.00 68.69 88 SER A C 1
ATOM 694 O O . SER A 1 88 ? 6.300 -1.477 -19.979 1.00 68.69 88 SER A O 1
ATOM 696 N N . LEU A 1 89 ? 4.923 -0.146 -18.826 1.00 69.25 89 LEU A N 1
ATOM 697 C CA . LEU A 1 89 ? 4.408 0.540 -20.018 1.00 69.25 89 LEU A CA 1
ATOM 698 C C . LEU A 1 89 ? 5.495 1.343 -20.747 1.00 69.25 89 LEU A C 1
ATOM 700 O O . LEU A 1 89 ? 5.515 1.367 -21.976 1.00 69.25 89 LEU A O 1
ATOM 704 N N . ARG A 1 90 ? 6.403 1.993 -20.007 1.00 70.25 90 ARG A N 1
ATOM 705 C CA . ARG A 1 90 ? 7.536 2.726 -20.595 1.00 70.25 90 ARG A CA 1
ATOM 706 C C . ARG A 1 90 ? 8.515 1.776 -21.281 1.00 70.25 90 ARG A C 1
ATOM 708 O O . ARG A 1 90 ? 8.925 2.074 -22.396 1.00 70.25 90 ARG A O 1
ATOM 715 N N . GLN A 1 91 ? 8.827 0.640 -20.659 1.00 62.19 91 GLN A N 1
ATOM 716 C CA . GLN A 1 91 ? 9.705 -0.380 -21.236 1.00 62.19 91 GLN A CA 1
ATOM 717 C C . GLN A 1 91 ? 9.118 -0.950 -22.533 1.00 62.19 91 GLN A C 1
ATOM 719 O O . GLN A 1 91 ? 9.786 -0.909 -23.560 1.00 62.19 91 GLN A O 1
ATOM 724 N N . LYS A 1 92 ? 7.835 -1.343 -22.535 1.00 65.06 92 LYS A N 1
ATOM 725 C CA . LYS A 1 92 ? 7.140 -1.819 -23.748 1.00 65.06 92 LYS A CA 1
ATOM 726 C C . LYS A 1 92 ? 7.203 -0.811 -24.896 1.00 65.06 92 LYS A C 1
ATOM 728 O O . LYS A 1 92 ? 7.523 -1.183 -26.017 1.00 65.06 92 LYS A O 1
ATOM 733 N N . LYS A 1 93 ? 6.961 0.473 -24.611 1.00 68.12 93 LYS A N 1
ATOM 734 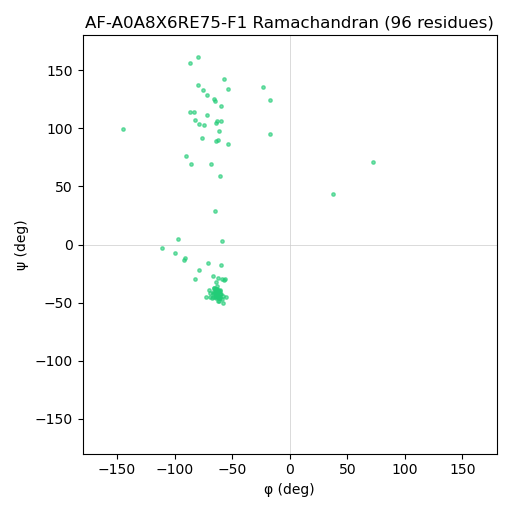C CA . LYS A 1 93 ? 7.014 1.541 -25.622 1.00 68.12 93 LYS A CA 1
ATOM 735 C C . LYS A 1 93 ? 8.417 1.745 -26.212 1.00 68.12 93 LYS A C 1
ATOM 737 O O . LYS A 1 93 ? 8.525 2.147 -27.364 1.00 68.12 93 LYS A O 1
ATOM 742 N N . ILE A 1 94 ? 9.476 1.517 -25.432 1.00 66.12 94 ILE A N 1
ATOM 743 C CA . ILE A 1 94 ? 10.865 1.593 -25.914 1.00 66.12 94 ILE A CA 1
ATOM 744 C C . ILE A 1 94 ? 11.173 0.391 -26.811 1.00 66.12 94 ILE A C 1
ATOM 746 O O . ILE A 1 94 ? 11.715 0.578 -27.895 1.00 66.12 94 ILE A O 1
ATOM 750 N N . THR A 1 95 ? 10.786 -0.816 -26.393 1.00 66.00 95 THR A N 1
ATOM 751 C CA . THR A 1 95 ? 10.979 -2.044 -27.179 1.00 66.00 95 THR A CA 1
ATOM 752 C C . THR A 1 95 ? 10.206 -2.019 -28.499 1.00 66.00 95 THR A C 1
ATOM 754 O O . THR A 1 95 ? 10.712 -2.505 -29.496 1.00 66.00 95 THR A O 1
ATOM 757 N N . GLU A 1 96 ? 9.011 -1.422 -28.539 1.00 62.53 96 GLU A N 1
ATOM 758 C CA . GLU A 1 96 ? 8.221 -1.272 -29.775 1.00 62.53 96 GLU A CA 1
ATOM 759 C C . GLU A 1 96 ? 8.801 -0.255 -30.778 1.00 62.53 96 GLU A C 1
ATOM 761 O O . GLU A 1 96 ? 8.369 -0.230 -31.930 1.00 62.53 96 GLU A O 1
ATOM 766 N N . LEU A 1 97 ? 9.731 0.611 -30.358 1.00 64.81 97 LEU A N 1
ATOM 767 C CA . LEU A 1 97 ? 10.325 1.657 -31.203 1.00 64.81 97 LEU A CA 1
ATOM 768 C C . LEU A 1 97 ? 11.707 1.273 -31.774 1.00 64.81 97 LEU A C 1
ATOM 770 O O . LEU A 1 97 ? 12.251 2.036 -32.574 1.00 64.81 97 LEU A O 1
ATOM 774 N N . MET A 1 98 ? 12.282 0.142 -31.351 1.00 54.50 98 MET A N 1
ATOM 775 C CA . MET A 1 98 ? 13.521 -0.433 -31.902 1.00 54.50 98 MET A CA 1
ATOM 776 C C . MET A 1 98 ? 13.216 -1.459 -32.990 1.00 54.50 98 MET A C 1
ATOM 778 O O . MET A 1 98 ? 13.994 -1.493 -33.969 1.00 54.50 98 MET A O 1
#

Secondary structure (DSSP, 8-state):
-------------HHHHHHHHH---S-S-------S---TTS---HHHHHHHHHHHHHHHTT-TT--HHHHHHHHHHHHHHHHHHHHHHHHHHHHTT-

Foldseek 3Di:
DDDPPPPPPDDDDPVNVVVVVPPDPPDPDPPDPCPVCPPPPPDDPLVRQLVVLVVVLVVLVPDPPRDPVNNVVSVVSSVVSVVVVVVVVVVVVVVVVD

Nearest PDB structures (foldseek):
  7vgm-assembly1_A  TM=9.639E-01  e=1.381E+00  Bacillus cereus ATCC 14579
  2efk-assembly1_A-2  TM=6.751E-01  e=1.774E+00  Homo sapiens
  3cra-assembly1_A  TM=5.464E-01  e=1.889E+00  Escherichia coli K-12

Sequence (98 aa):
MDGRRRETAEFLTDDDIAAAVTQEPMEEEEGSDDETQCDKKDVVPHADGAAALDLALRYLEQQPDTTPADVLFMRRWRNYASSKRLSSLRQKKITELM

Solvent-accessible surface area (backbone atoms only — not comparable to full-atom values): 6226 Å² total; per-residue (Å²): 142,81,86,79,80,72,81,76,81,76,85,76,49,74,65,57,53,49,48,64,69,66,55,67,80,82,73,76,68,86,73,66,91,66,82,66,79,65,69,78,86,77,66,78,52,50,68,59,50,30,53,51,38,54,50,50,45,58,53,46,77,68,44,93,82,58,48,73,64,58,54,52,51,44,51,50,53,33,50,50,34,49,50,53,41,52,53,51,54,51,52,52,58,53,64,75,74,111

Organism: Trichonephila clavipes (NCBI:txid2585209)